Protein AF-A0A1X4I7S8-F1 (afdb_monomer_lite)

Foldseek 3Di:
DPPDDDDDDPAAAEEEEAEDQDDDPCVLVVVVVVCCVPDDPPHHYDYYYHHDDPPDDPPDD

Radius of gyration: 15.18 Å; chains: 1; bounding box: 43×29×30 Å

Sequence (61 aa):
RPLGPVPGDRRPHLHVSLALPDPTAADTHRLDTLVAAARPAHMPYTVEVTAATAAERTTDR

Structure (mmCIF, N/CA/C/O backbone):
data_AF-A0A1X4I7S8-F1
#
_entry.id   AF-A0A1X4I7S8-F1
#
loop_
_atom_site.group_PDB
_atom_site.id
_atom_site.type_symbol
_atom_site.label_atom_id
_atom_site.label_alt_id
_atom_site.label_comp_id
_atom_site.label_asym_id
_atom_site.label_entity_id
_atom_site.label_seq_id
_atom_site.pdbx_PDB_ins_code
_atom_site.Cartn_x
_atom_site.Cartn_y
_atom_site.Cartn_z
_atom_site.occupancy
_atom_site.B_iso_or_equiv
_atom_site.auth_seq_id
_atom_site.auth_comp_id
_atom_site.auth_asym_id
_atom_site.auth_atom_id
_atom_site.pdbx_PDB_model_num
ATOM 1 N N . ARG A 1 1 ? 32.809 21.610 -0.325 1.00 59.19 1 ARG A N 1
ATOM 2 C CA . ARG A 1 1 ? 32.602 20.138 -0.366 1.00 59.19 1 ARG A CA 1
ATOM 3 C C . ARG A 1 1 ? 31.147 19.890 -0.759 1.00 59.19 1 ARG A C 1
ATOM 5 O O . ARG A 1 1 ? 30.317 20.593 -0.197 1.00 59.19 1 ARG A O 1
ATOM 12 N N . PRO A 1 2 ? 30.827 18.988 -1.706 1.00 74.69 2 PRO A N 1
ATOM 13 C CA . PRO A 1 2 ? 29.432 18.653 -2.008 1.00 74.69 2 PRO A CA 1
ATOM 14 C C . PRO A 1 2 ? 28.760 18.012 -0.782 1.00 74.69 2 PRO A C 1
ATOM 16 O O . PRO A 1 2 ? 29.440 17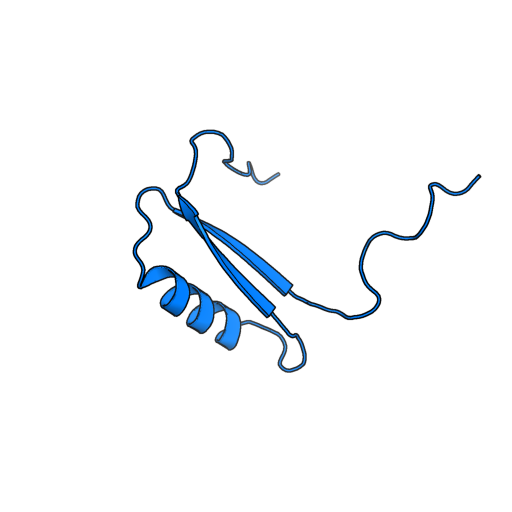.371 0.022 1.00 74.69 2 PRO A O 1
ATOM 19 N N . LEU A 1 3 ? 27.449 18.227 -0.634 1.00 83.50 3 LEU A N 1
ATOM 20 C CA . LEU A 1 3 ? 26.620 17.948 0.553 1.00 83.50 3 LEU A CA 1
ATOM 21 C C . LEU A 1 3 ? 26.345 16.445 0.808 1.00 83.50 3 LEU A C 1
ATOM 23 O O . LEU A 1 3 ? 25.295 16.085 1.326 1.00 83.50 3 LEU A O 1
ATOM 27 N N . GLY A 1 4 ? 27.288 15.564 0.465 1.00 83.50 4 GLY A N 1
ATOM 28 C CA . GLY A 1 4 ? 27.116 14.113 0.542 1.00 83.50 4 GLY A CA 1
ATOM 29 C C . GLY A 1 4 ? 26.599 13.489 -0.762 1.00 83.50 4 GLY A C 1
ATOM 30 O O . GLY A 1 4 ? 26.597 14.152 -1.804 1.00 83.50 4 GLY A O 1
ATOM 31 N N . PRO A 1 5 ? 26.250 12.189 -0.738 1.00 86.00 5 PRO A N 1
ATOM 32 C CA . PRO A 1 5 ? 25.687 11.498 -1.894 1.00 86.00 5 PRO A CA 1
ATOM 33 C C . PRO A 1 5 ? 24.351 12.120 -2.312 1.00 86.00 5 PRO A C 1
ATOM 35 O O . PRO A 1 5 ? 23.625 12.680 -1.492 1.00 86.00 5 PRO A O 1
ATOM 38 N N . VAL A 1 6 ? 24.029 12.004 -3.600 1.00 83.19 6 VAL A N 1
ATOM 39 C CA . VAL A 1 6 ? 22.729 12.432 -4.129 1.00 83.19 6 VAL A CA 1
ATOM 40 C C . VAL A 1 6 ? 21.626 11.632 -3.421 1.00 83.19 6 VAL A C 1
ATOM 42 O O . VAL A 1 6 ? 21.761 10.411 -3.322 1.00 83.19 6 VAL A O 1
ATOM 45 N N . PRO A 1 7 ? 20.571 12.289 -2.910 1.00 84.06 7 PRO A N 1
ATOM 46 C CA . PRO A 1 7 ? 19.493 11.602 -2.211 1.00 84.06 7 PRO A CA 1
ATOM 47 C C . PRO A 1 7 ? 18.702 10.681 -3.148 1.00 84.06 7 PRO A C 1
ATOM 49 O O . PRO A 1 7 ? 18.507 10.993 -4.324 1.00 84.06 7 PRO A O 1
ATOM 52 N N . GLY A 1 8 ? 18.206 9.576 -2.589 1.00 84.12 8 GLY A N 1
ATOM 53 C CA . GLY A 1 8 ? 17.383 8.586 -3.283 1.00 84.12 8 GLY A CA 1
ATOM 54 C C . GLY A 1 8 ? 18.143 7.331 -3.715 1.00 84.12 8 GLY A C 1
ATOM 55 O O . GLY A 1 8 ? 19.372 7.256 -3.666 1.00 84.12 8 GLY A O 1
ATOM 56 N N . ASP A 1 9 ? 17.382 6.329 -4.143 1.00 87.38 9 ASP A N 1
ATOM 57 C CA . ASP A 1 9 ? 17.918 5.053 -4.602 1.00 87.38 9 ASP A CA 1
ATOM 58 C C . ASP A 1 9 ? 18.123 5.019 -6.115 1.00 87.38 9 ASP A C 1
ATOM 60 O O . ASP A 1 9 ? 17.436 5.680 -6.891 1.00 87.38 9 ASP A O 1
ATOM 64 N N . ARG A 1 10 ? 19.042 4.157 -6.564 1.00 87.25 10 ARG A N 1
ATOM 65 C CA . ARG A 1 10 ? 19.289 3.935 -8.001 1.00 87.25 10 ARG A CA 1
ATOM 66 C C . ARG A 1 10 ? 18.083 3.356 -8.740 1.00 87.25 10 ARG A C 1
ATOM 68 O O . ARG A 1 10 ? 18.036 3.439 -9.965 1.00 87.25 10 ARG A O 1
ATOM 75 N N . ARG A 1 11 ? 17.174 2.684 -8.027 1.00 88.94 11 ARG A N 1
ATOM 76 C CA . ARG A 1 11 ? 16.002 2.029 -8.613 1.00 88.94 11 ARG A CA 1
ATOM 77 C C . ARG A 1 11 ? 14.762 2.877 -8.343 1.00 88.94 11 ARG A C 1
ATOM 79 O O . ARG A 1 11 ? 14.480 3.145 -7.173 1.00 88.94 11 ARG A O 1
ATOM 86 N N . PRO A 1 12 ? 14.021 3.264 -9.393 1.00 90.75 12 PRO A N 1
ATOM 87 C CA . PRO A 1 12 ? 12.806 4.033 -9.210 1.00 90.75 12 PRO A CA 1
ATOM 88 C C . PRO A 1 12 ? 11.767 3.172 -8.485 1.00 90.75 12 PRO A C 1
ATOM 90 O O . PRO A 1 12 ? 11.617 1.984 -8.780 1.00 90.75 12 PRO A O 1
ATOM 93 N N . HIS A 1 13 ? 11.087 3.773 -7.518 1.00 93.88 13 HIS A N 1
ATOM 94 C CA . HIS A 1 13 ? 10.003 3.159 -6.768 1.00 93.88 13 HIS A CA 1
ATOM 95 C C . HIS A 1 13 ? 9.039 4.242 -6.282 1.00 93.88 13 HIS A C 1
ATOM 97 O O . HIS A 1 13 ? 9.417 5.407 -6.148 1.00 93.88 13 HIS A O 1
ATOM 103 N N . LEU A 1 14 ? 7.796 3.846 -6.027 1.00 94.12 14 LEU A N 1
ATOM 104 C CA . LEU A 1 14 ? 6.767 4.708 -5.461 1.00 94.12 14 LEU A CA 1
ATOM 105 C C . LEU A 1 14 ? 6.367 4.190 -4.079 1.00 94.12 14 LEU A C 1
ATOM 107 O O . LEU A 1 14 ? 5.969 3.039 -3.937 1.00 94.12 14 LEU A O 1
ATOM 111 N N . HIS A 1 15 ? 6.420 5.047 -3.070 1.00 95.25 15 HIS A N 1
ATOM 112 C CA . HIS A 1 15 ? 5.858 4.756 -1.755 1.00 95.25 15 HIS A CA 1
ATOM 113 C C . HIS A 1 15 ? 4.677 5.690 -1.521 1.00 95.25 15 HIS A C 1
ATOM 115 O O . HIS A 1 15 ? 4.821 6.906 -1.636 1.00 95.25 15 HIS A O 1
ATOM 121 N N . VAL A 1 16 ? 3.504 5.119 -1.252 1.00 96.62 16 VAL A N 1
ATOM 122 C CA . VAL A 1 16 ? 2.283 5.881 -0.975 1.00 96.62 16 VAL A CA 1
ATOM 123 C C . VAL A 1 16 ? 1.859 5.633 0.462 1.00 96.62 16 VAL A C 1
ATOM 125 O O . VAL A 1 16 ? 1.483 4.516 0.814 1.00 96.62 16 VAL A O 1
ATOM 128 N N . SER A 1 17 ? 1.882 6.685 1.271 1.00 95.94 17 SER A N 1
ATOM 129 C CA . SER A 1 17 ? 1.334 6.686 2.622 1.00 95.94 17 SER A CA 1
ATOM 130 C C . SER A 1 17 ? 0.028 7.480 2.652 1.00 95.94 17 SER A C 1
ATOM 132 O O . SER A 1 17 ? -0.043 8.615 2.180 1.00 95.94 17 SER A O 1
ATOM 134 N N . LEU A 1 18 ? -1.026 6.871 3.194 1.00 94.94 18 LEU A N 1
ATOM 135 C CA . LEU A 1 18 ? -2.327 7.508 3.371 1.00 94.94 18 LEU A CA 1
ATOM 136 C C . LEU A 1 18 ? -2.716 7.484 4.846 1.00 94.94 18 LEU A C 1
ATOM 138 O O . LEU A 1 18 ? -2.941 6.424 5.427 1.00 94.94 18 LEU A O 1
ATOM 142 N N . ALA A 1 19 ? -2.845 8.668 5.432 1.00 94.81 19 ALA A N 1
ATOM 143 C CA . ALA A 1 19 ? -3.351 8.831 6.783 1.00 94.81 19 ALA A CA 1
ATOM 144 C C . ALA A 1 19 ? -4.880 8.995 6.756 1.00 94.81 19 ALA A C 1
ATOM 146 O O . ALA A 1 19 ? -5.395 9.901 6.099 1.00 94.81 19 ALA A O 1
ATOM 147 N N . LEU A 1 20 ? -5.607 8.143 7.484 1.00 94.50 20 LEU A N 1
ATOM 148 C CA . LEU A 1 20 ? -7.068 8.206 7.623 1.00 94.50 20 LEU A CA 1
ATOM 149 C C . LEU A 1 20 ? -7.467 8.326 9.100 1.00 94.50 20 LEU A C 1
ATOM 151 O O . LEU A 1 20 ? -6.808 7.732 9.949 1.00 94.50 20 LEU A O 1
ATOM 155 N N . PRO A 1 21 ? -8.537 9.064 9.443 1.00 93.12 21 PRO A N 1
ATOM 156 C CA . PRO A 1 21 ? -8.957 9.234 10.837 1.00 93.12 21 PRO A CA 1
ATOM 157 C C . PRO A 1 21 ? -9.426 7.928 11.499 1.00 93.12 21 PRO A C 1
ATOM 159 O O . PRO A 1 21 ? -9.218 7.751 12.693 1.00 93.12 21 PRO A O 1
ATOM 162 N N . ASP A 1 22 ? -10.027 7.020 10.729 1.00 93.19 22 ASP A N 1
ATOM 163 C CA . ASP A 1 22 ? -10.481 5.700 11.181 1.00 93.19 22 ASP A CA 1
ATOM 164 C C . ASP A 1 22 ? -10.175 4.663 10.083 1.00 93.19 22 ASP A C 1
ATOM 166 O O . ASP A 1 22 ? -11.022 4.396 9.225 1.00 93.19 22 ASP A O 1
ATOM 170 N N . PRO A 1 23 ? -8.922 4.177 9.994 1.00 95.25 23 PRO A N 1
ATOM 171 C CA . PRO A 1 23 ? -8.520 3.255 8.945 1.00 95.25 23 PRO A CA 1
ATOM 172 C C . PRO A 1 23 ? -9.070 1.855 9.213 1.00 95.25 23 PRO A C 1
ATOM 174 O O . PRO A 1 23 ? -8.945 1.296 10.302 1.00 95.25 23 PRO A O 1
ATOM 177 N N . THR A 1 24 ? -9.600 1.238 8.170 1.00 96.19 24 THR A N 1
ATOM 178 C CA . THR A 1 24 ? -10.034 -0.155 8.173 1.00 96.19 24 THR A CA 1
ATOM 179 C C . THR A 1 24 ? -9.021 -1.033 7.446 1.00 96.19 24 THR A C 1
ATOM 181 O O . THR A 1 24 ? -8.294 -0.587 6.558 1.00 96.19 24 THR A O 1
ATOM 184 N N . ALA A 1 25 ? -9.017 -2.333 7.748 1.00 92.56 25 ALA A N 1
ATOM 185 C CA . ALA A 1 25 ? -8.164 -3.293 7.042 1.00 92.56 25 ALA A CA 1
ATOM 186 C C . ALA A 1 25 ? -8.430 -3.337 5.519 1.00 92.56 25 ALA A C 1
ATOM 188 O O . ALA A 1 25 ? -7.545 -3.694 4.744 1.00 92.56 25 ALA A O 1
ATOM 189 N N . ALA A 1 26 ? -9.636 -2.957 5.077 1.00 97.06 26 ALA A N 1
ATOM 190 C CA . ALA A 1 26 ? -9.994 -2.905 3.662 1.00 97.06 26 ALA A CA 1
ATOM 191 C C . ALA A 1 26 ? -9.368 -1.709 2.922 1.00 97.06 26 ALA A C 1
ATOM 193 O O . ALA A 1 26 ? -9.257 -1.743 1.695 1.00 97.06 26 ALA A O 1
ATOM 194 N N . ASP A 1 27 ? -8.946 -0.660 3.631 1.00 97.38 27 ASP A N 1
ATOM 195 C CA . ASP A 1 27 ? -8.434 0.558 2.999 1.00 97.38 27 ASP A CA 1
ATOM 196 C C . ASP A 1 27 ? -7.085 0.340 2.320 1.00 97.38 27 ASP A C 1
ATOM 198 O O . ASP A 1 27 ? -6.849 0.910 1.257 1.00 97.38 27 ASP A O 1
ATOM 202 N N . THR A 1 28 ? -6.253 -0.570 2.834 1.00 97.25 28 THR A N 1
ATOM 203 C CA . THR A 1 28 ? -5.011 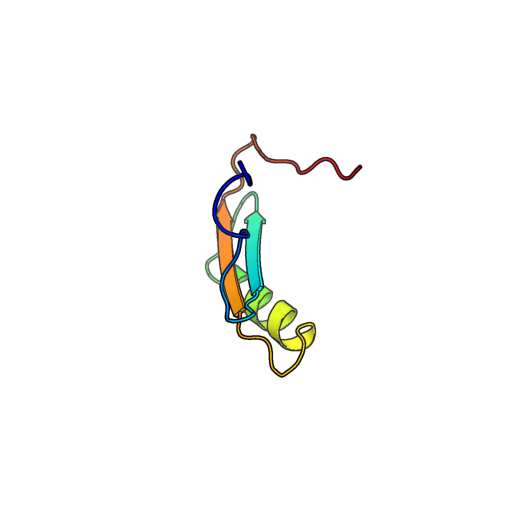-0.972 2.157 1.00 97.25 28 THR A CA 1
ATOM 204 C C . THR A 1 28 ? -5.296 -1.557 0.776 1.00 97.25 28 THR A C 1
ATOM 206 O O . THR A 1 28 ? -4.636 -1.192 -0.192 1.00 97.25 28 THR A O 1
ATOM 209 N N . HIS A 1 29 ? -6.317 -2.411 0.650 1.00 97.69 29 HIS A N 1
ATOM 210 C CA . HIS A 1 29 ? -6.699 -2.975 -0.646 1.00 97.69 29 HIS A CA 1
ATOM 211 C C . HIS A 1 29 ? -7.247 -1.893 -1.584 1.00 97.69 29 HIS A C 1
ATOM 213 O O . HIS A 1 29 ? -6.943 -1.883 -2.778 1.00 97.69 29 HIS A O 1
ATOM 219 N N . ARG A 1 30 ? -8.076 -0.976 -1.072 1.00 97.75 30 ARG A N 1
ATOM 220 C CA . ARG A 1 30 ? -8.617 0.126 -1.884 1.00 97.75 30 ARG A CA 1
ATOM 221 C C . ARG A 1 30 ? -7.494 1.011 -2.414 1.00 97.75 30 ARG A C 1
ATOM 223 O O . ARG A 1 30 ? -7.476 1.320 -3.602 1.00 97.75 30 ARG A O 1
ATOM 230 N N . LEU A 1 31 ? -6.547 1.366 -1.549 1.00 97.88 31 LEU A N 1
ATOM 231 C CA . LEU A 1 31 ? -5.381 2.158 -1.914 1.00 97.88 31 LEU A CA 1
ATOM 232 C C . LEU A 1 31 ? -4.509 1.431 -2.940 1.00 97.88 31 LEU A C 1
ATOM 234 O O . LEU A 1 31 ? -4.145 2.027 -3.949 1.00 97.88 31 LEU A O 1
ATOM 238 N N . ASP A 1 32 ? -4.243 0.142 -2.734 1.00 98.00 32 ASP A N 1
ATOM 239 C CA . ASP A 1 32 ? -3.505 -0.690 -3.686 1.00 98.00 32 ASP A CA 1
ATOM 240 C C . ASP A 1 32 ? -4.144 -0.665 -5.082 1.00 98.00 32 ASP A C 1
ATOM 242 O O . ASP A 1 32 ? -3.475 -0.365 -6.068 1.00 98.00 32 ASP A O 1
ATOM 246 N N . THR A 1 33 ? -5.462 -0.869 -5.164 1.00 98.19 33 THR A N 1
ATOM 247 C CA . THR A 1 33 ? -6.195 -0.856 -6.441 1.00 98.19 33 THR A CA 1
ATOM 248 C C . THR A 1 33 ? -6.106 0.502 -7.142 1.00 98.19 33 THR A C 1
ATOM 250 O O . THR A 1 33 ? -5.905 0.562 -8.357 1.00 98.19 33 THR A O 1
ATOM 253 N N . LEU A 1 34 ? -6.224 1.600 -6.388 1.00 97.75 34 LEU A N 1
ATOM 254 C CA . LEU A 1 34 ? -6.110 2.955 -6.933 1.00 97.75 34 LEU A CA 1
ATOM 255 C C . LEU A 1 34 ? -4.701 3.232 -7.469 1.00 97.75 34 LEU A C 1
ATOM 257 O O . LEU A 1 34 ? -4.545 3.725 -8.587 1.00 97.75 34 LEU A O 1
ATOM 261 N N . VAL A 1 35 ? -3.670 2.881 -6.699 1.00 97.94 35 VAL A N 1
ATOM 262 C CA . VAL A 1 35 ? -2.271 3.098 -7.087 1.00 97.94 35 VAL A CA 1
ATOM 263 C C . VAL A 1 35 ? -1.895 2.217 -8.277 1.00 97.94 35 VAL A C 1
ATOM 265 O O . VAL A 1 35 ? -1.262 2.699 -9.216 1.00 97.94 35 VAL A O 1
ATOM 268 N N . ALA A 1 36 ? -2.335 0.959 -8.300 1.00 97.44 36 ALA A N 1
ATOM 269 C CA . ALA A 1 36 ? -2.112 0.049 -9.419 1.00 97.44 36 ALA A CA 1
ATOM 270 C C . ALA A 1 36 ? -2.664 0.592 -10.744 1.00 97.44 36 ALA A C 1
ATOM 272 O O . ALA A 1 36 ? -2.025 0.410 -11.781 1.00 97.44 36 ALA A O 1
ATOM 273 N N . ALA A 1 37 ? -3.824 1.258 -10.709 1.00 97.62 37 ALA A N 1
ATOM 274 C CA . ALA A 1 37 ? -4.470 1.821 -11.892 1.00 97.62 37 ALA A CA 1
ATOM 275 C C . ALA A 1 37 ? -3.807 3.119 -12.388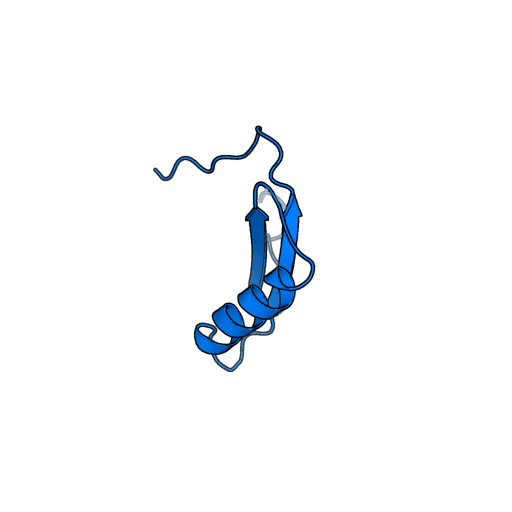 1.00 97.62 37 ALA A C 1
ATOM 277 O O . ALA A 1 37 ? -3.843 3.403 -13.584 1.00 97.62 37 ALA A O 1
ATOM 278 N N . ALA A 1 38 ? -3.213 3.907 -11.486 1.00 96.56 38 ALA A N 1
ATOM 279 C CA . ALA A 1 38 ? -2.638 5.214 -11.808 1.00 96.56 38 ALA A CA 1
ATOM 280 C C . ALA A 1 38 ? -1.123 5.185 -12.081 1.00 96.56 38 ALA A C 1
ATOM 282 O O . ALA A 1 38 ? -0.596 6.088 -12.735 1.00 96.56 38 ALA A O 1
ATOM 283 N N . ARG A 1 39 ? -0.399 4.184 -11.565 1.00 94.50 39 ARG A N 1
ATOM 284 C CA . ARG A 1 39 ? 1.064 4.129 -11.678 1.00 94.50 39 ARG A CA 1
ATOM 285 C C . ARG A 1 39 ? 1.539 3.927 -13.125 1.00 94.50 39 ARG A C 1
ATOM 287 O O . ARG A 1 39 ? 0.898 3.214 -13.900 1.00 94.50 39 ARG A O 1
ATOM 294 N N . PRO A 1 40 ? 2.748 4.405 -13.472 1.00 95.56 40 PRO A N 1
ATOM 295 C CA . PRO A 1 40 ? 3.461 3.913 -14.645 1.00 95.56 40 PRO A CA 1
ATOM 296 C C . PRO A 1 40 ? 3.684 2.395 -14.565 1.00 95.56 40 PRO A C 1
ATOM 298 O O . PRO A 1 40 ? 4.077 1.875 -13.522 1.00 95.56 40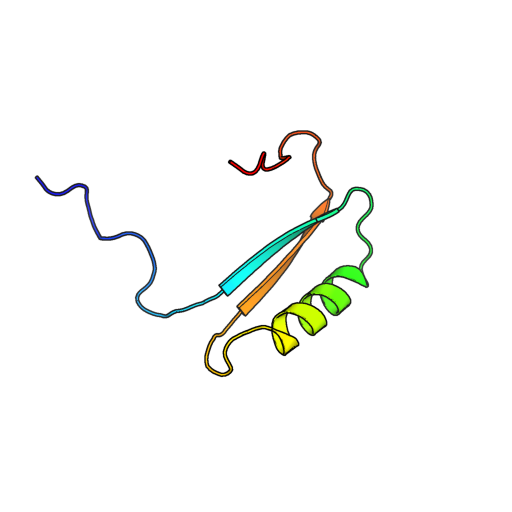 PRO A O 1
ATOM 301 N N . ALA A 1 41 ? 3.512 1.686 -15.683 1.00 92.94 41 ALA A N 1
ATOM 302 C CA . ALA A 1 41 ? 3.535 0.218 -15.718 1.00 92.94 41 ALA A CA 1
ATOM 303 C C . ALA A 1 41 ? 4.840 -0.426 -15.205 1.00 92.94 41 ALA A C 1
ATOM 305 O O . ALA A 1 41 ? 4.821 -1.542 -14.697 1.00 92.94 41 ALA A O 1
ATOM 306 N N . HIS A 1 42 ? 5.975 0.266 -15.332 1.00 90.94 42 HIS A N 1
ATOM 307 C CA . HIS A 1 42 ? 7.289 -0.233 -14.913 1.00 90.94 42 HIS A CA 1
ATOM 308 C C . HIS A 1 42 ? 7.659 0.147 -13.472 1.00 90.94 42 HIS A C 1
ATOM 310 O O . HIS A 1 42 ? 8.742 -0.212 -13.012 1.00 90.94 42 HIS A O 1
ATOM 316 N N . MET A 1 43 ? 6.810 0.910 -12.778 1.00 95.25 43 MET A N 1
ATOM 317 C CA . MET A 1 43 ? 7.122 1.449 -11.460 1.00 95.25 43 MET A CA 1
ATOM 318 C C . MET A 1 43 ? 6.687 0.465 -10.361 1.00 95.25 43 MET A C 1
ATOM 320 O O . MET A 1 43 ? 5.481 0.250 -10.171 1.00 95.25 43 MET A O 1
ATOM 324 N N . PRO A 1 44 ? 7.622 -0.139 -9.607 1.00 96.12 44 PRO A N 1
ATOM 325 C CA . PRO A 1 44 ? 7.259 -0.870 -8.401 1.00 96.12 44 PRO A CA 1
ATOM 326 C C . PRO A 1 44 ? 6.715 0.109 -7.354 1.00 96.12 44 PRO A C 1
ATOM 328 O O . PRO A 1 44 ? 7.171 1.253 -7.277 1.00 96.12 44 PRO A O 1
ATOM 331 N N . TYR A 1 45 ? 5.753 -0.335 -6.544 1.00 96.94 45 TYR A N 1
ATOM 332 C CA . TYR A 1 45 ? 5.238 0.480 -5.447 1.00 96.94 45 TYR A CA 1
ATOM 333 C C . TYR A 1 45 ? 4.957 -0.322 -4.183 1.00 96.94 45 TYR A C 1
ATOM 335 O O . TYR A 1 45 ? 4.781 -1.540 -4.229 1.00 96.94 45 TYR A O 1
ATOM 343 N N . THR A 1 46 ? 4.871 0.409 -3.078 1.00 97.31 46 THR A N 1
ATOM 344 C CA . THR A 1 46 ? 4.339 -0.032 -1.789 1.00 97.31 46 THR A CA 1
ATOM 345 C C . THR A 1 46 ? 3.265 0.948 -1.319 1.00 97.31 46 THR A C 1
ATOM 347 O O . THR A 1 46 ? 3.332 2.146 -1.612 1.00 97.31 46 THR A O 1
ATOM 350 N N . VAL A 1 47 ? 2.258 0.438 -0.607 1.00 97.88 47 VAL A N 1
ATOM 351 C CA . VAL A 1 47 ? 1.190 1.248 -0.006 1.00 97.88 47 VAL A CA 1
ATOM 352 C C . VAL A 1 47 ? 1.118 1.007 1.490 1.00 97.88 47 VAL A C 1
ATOM 354 O O . VAL A 1 47 ? 1.248 -0.127 1.951 1.00 97.88 47 VAL A O 1
ATOM 357 N N . GLU A 1 48 ? 0.872 2.073 2.237 1.00 97.06 48 GLU A N 1
ATOM 358 C C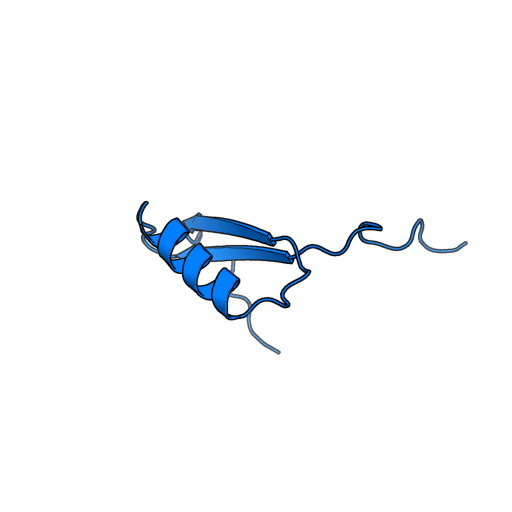A . GLU A 1 48 ? 0.687 2.034 3.681 1.00 97.06 48 GLU A CA 1
ATOM 359 C C . GLU A 1 48 ? -0.502 2.914 4.061 1.00 97.06 48 GLU A C 1
ATOM 361 O O . GLU A 1 48 ? -0.605 4.064 3.633 1.00 97.06 48 GLU A O 1
ATOM 366 N N . VAL A 1 49 ? -1.404 2.366 4.876 1.00 96.19 49 VAL A N 1
ATOM 367 C CA . VAL A 1 49 ? -2.496 3.123 5.491 1.00 96.19 49 VAL A CA 1
ATOM 368 C C . VAL A 1 49 ? -2.209 3.234 6.977 1.00 96.19 49 VAL A C 1
ATOM 370 O O . VAL A 1 49 ? -2.002 2.225 7.653 1.00 96.19 49 VAL A O 1
ATOM 373 N N . THR A 1 50 ? -2.195 4.459 7.486 1.00 94.69 50 THR A N 1
ATOM 374 C CA . THR A 1 50 ? -1.940 4.749 8.896 1.00 94.69 50 THR A CA 1
ATOM 375 C C . THR A 1 50 ? -3.121 5.492 9.507 1.00 94.69 50 THR A C 1
ATOM 377 O O . THR A 1 50 ? -3.885 6.174 8.820 1.00 94.69 50 THR A O 1
ATOM 380 N N . ALA A 1 51 ? -3.289 5.355 10.823 1.00 93.00 51 ALA A N 1
ATOM 381 C CA . ALA A 1 51 ? -4.207 6.217 11.551 1.00 93.00 51 ALA A CA 1
ATOM 382 C C . ALA A 1 51 ? -3.635 7.638 11.557 1.00 93.00 51 ALA A C 1
ATOM 384 O O . ALA A 1 51 ? -2.487 7.851 11.958 1.00 93.00 51 ALA A O 1
ATOM 385 N N . ALA A 1 52 ? -4.430 8.604 11.110 1.00 86.19 52 ALA A N 1
ATOM 386 C CA . ALA A 1 52 ? -4.050 10.001 11.123 1.00 86.19 52 ALA A CA 1
ATOM 387 C C . ALA A 1 52 ? -3.858 10.448 12.573 1.00 86.19 52 ALA A C 1
ATOM 389 O O . ALA A 1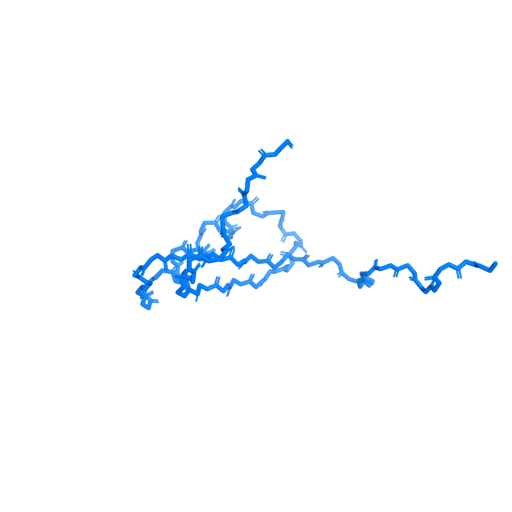 52 ? -4.805 10.522 13.356 1.00 86.19 52 ALA A O 1
ATOM 390 N N . THR A 1 53 ? -2.621 10.774 12.935 1.00 72.31 53 THR A N 1
ATOM 391 C CA . THR A 1 53 ? -2.377 11.577 14.130 1.00 72.31 53 THR A CA 1
ATOM 392 C C . THR A 1 53 ? -2.647 13.036 13.764 1.00 72.31 53 THR A C 1
ATOM 394 O O . THR A 1 53 ? -2.410 13.452 12.630 1.00 72.31 53 THR A O 1
ATOM 397 N N . ALA A 1 54 ? -3.171 13.838 14.694 1.00 61.47 54 ALA A N 1
ATOM 398 C CA . ALA A 1 54 ? -3.597 15.221 14.433 1.00 61.47 54 ALA A CA 1
ATOM 399 C C . ALA A 1 54 ? -2.482 16.173 13.923 1.00 61.47 54 ALA A C 1
ATOM 401 O O . ALA A 1 54 ? -2.744 17.355 13.703 1.00 61.47 54 ALA A O 1
ATOM 402 N N . ALA A 1 55 ? -1.249 15.687 13.754 1.00 56.88 55 ALA A N 1
ATOM 403 C CA . ALA A 1 55 ? -0.059 16.482 13.489 1.00 56.88 55 ALA A CA 1
ATOM 404 C C . ALA A 1 55 ? 0.261 16.711 12.001 1.00 56.88 55 ALA A C 1
ATOM 406 O O . ALA A 1 55 ? 0.996 17.646 11.701 1.00 56.88 55 ALA A O 1
ATOM 407 N N . GLU A 1 56 ? -0.287 15.942 11.059 1.00 55.84 56 GLU A N 1
ATOM 408 C CA . GLU A 1 56 ? 0.160 16.022 9.660 1.00 55.84 56 GLU A CA 1
ATOM 409 C C . GLU A 1 56 ? -1.009 16.264 8.706 1.00 55.84 56 GLU A C 1
ATOM 411 O O . GLU A 1 56 ? -1.466 15.395 7.969 1.00 55.84 56 GLU A O 1
ATOM 416 N N . ARG A 1 57 ? -1.502 17.507 8.708 1.00 57.78 57 ARG A N 1
ATOM 417 C CA . ARG A 1 57 ? -2.130 18.063 7.508 1.00 57.78 57 ARG A CA 1
ATOM 418 C C . ARG A 1 57 ? -1.015 18.665 6.666 1.00 57.78 57 ARG A C 1
ATOM 420 O O . ARG A 1 57 ? -0.478 19.707 7.035 1.00 57.78 57 ARG A O 1
ATOM 427 N N . THR A 1 58 ? -0.680 18.045 5.539 1.00 56.84 58 THR A N 1
ATOM 428 C CA . THR A 1 58 ? 0.103 18.722 4.501 1.00 56.84 58 THR A CA 1
ATOM 429 C C . THR A 1 58 ? -0.737 19.888 3.986 1.00 56.84 58 THR A C 1
ATOM 431 O O . THR A 1 58 ? -1.679 19.709 3.219 1.00 56.84 58 THR A O 1
ATOM 434 N N . THR A 1 59 ? -0.449 21.088 4.485 1.00 51.38 59 THR A N 1
ATOM 435 C CA . THR A 1 59 ? -0.844 22.347 3.852 1.00 51.38 59 THR A CA 1
ATOM 436 C C . THR A 1 59 ? -0.186 22.380 2.481 1.00 51.38 59 THR A C 1
ATOM 438 O O . THR A 1 59 ? 1.036 22.497 2.394 1.00 51.38 59 THR A O 1
ATOM 441 N N . ASP A 1 60 ? -0.988 22.227 1.435 1.00 43.94 60 ASP A N 1
ATOM 442 C CA . ASP A 1 60 ? -0.553 22.446 0.061 1.00 43.94 60 ASP A CA 1
ATOM 443 C C . ASP A 1 60 ? -0.193 23.934 -0.115 1.00 43.94 60 ASP A C 1
ATOM 445 O O . ASP A 1 60 ? -0.912 24.814 0.379 1.00 43.94 60 ASP A O 1
ATOM 449 N N . ARG A 1 61 ? 0.957 24.202 -0.736 1.00 37.41 61 ARG A N 1
ATOM 450 C CA . ARG A 1 61 ? 1.482 25.535 -1.050 1.00 37.41 61 ARG A CA 1
ATOM 451 C C . ARG A 1 61 ? 1.801 25.593 -2.531 1.00 37.41 61 ARG A C 1
ATOM 453 O O . ARG A 1 61 ? 2.549 24.702 -2.983 1.00 37.41 61 ARG A O 1
#

Secondary structure (DSSP, 8-state):
---SSPSS-SS--EEEEEEESS--HHHHHHHHHHHHHHS-TT--EEEEEEE--TT------

pLDDT: mean 87.05, std 15.29, range [37.41, 98.19]